Protein AF-A0A812ES52-F1 (afdb_monomer_lite)

Foldseek 3Di:
DPPDDPQDDDQKRAWDFPLVLLVVLLVVLQVVLCVVQVAWAAEAEDEPRPDTGIDRCPVVSVVSNVVSNVQRVLQCLQPVVCRVDTHYWYWYWDDDPPDIDTDTDHPSVDDDPVCVVVVPPPPDDPPPVRCPVPVCPDDVVVVVPPPDPDDDDDDDDD

Structure (mmCIF, N/CA/C/O backbone):
data_AF-A0A812ES52-F1
#
_entry.id   AF-A0A812ES52-F1
#
loop_
_atom_site.group_PDB
_atom_site.id
_atom_site.type_symbol
_atom_site.label_atom_id
_atom_site.label_alt_id
_atom_site.label_comp_id
_atom_site.label_asym_id
_atom_site.label_entity_id
_atom_site.label_seq_id
_atom_site.pdbx_PDB_ins_code
_atom_site.Cartn_x
_atom_site.Cartn_y
_atom_site.Cartn_z
_atom_site.occupancy
_atom_site.B_iso_or_equiv
_atom_site.auth_seq_id
_atom_site.auth_comp_id
_atom_site.auth_asym_id
_atom_site.auth_atom_id
_atom_site.pdbx_PDB_model_num
ATOM 1 N N . MET A 1 1 ? 0.861 19.597 27.226 1.00 39.62 1 MET A N 1
ATOM 2 C CA . MET A 1 1 ? -0.603 19.716 27.062 1.00 39.62 1 MET A CA 1
ATOM 3 C C . MET A 1 1 ? -1.073 18.486 26.309 1.00 39.62 1 MET A C 1
ATOM 5 O O . MET A 1 1 ? -0.507 18.210 25.260 1.00 39.62 1 MET A O 1
ATOM 9 N N . HIS A 1 2 ? -2.006 17.710 26.865 1.00 56.03 2 HIS A N 1
ATOM 10 C CA . HIS A 1 2 ? -2.671 16.646 26.110 1.00 56.03 2 HIS A CA 1
ATOM 11 C C . HIS A 1 2 ? -3.552 17.329 25.064 1.00 56.03 2 HIS A C 1
ATOM 13 O O . HIS A 1 2 ? -4.454 18.082 25.415 1.00 56.03 2 HIS A O 1
ATOM 19 N N . GLU A 1 3 ? -3.237 17.136 23.791 1.00 65.75 3 GLU A N 1
ATOM 20 C CA . GLU A 1 3 ? -4.095 17.584 22.702 1.00 65.75 3 GLU A CA 1
ATOM 21 C C . GLU A 1 3 ? -5.238 16.565 22.603 1.00 65.75 3 GLU A C 1
ATOM 23 O O . GLU A 1 3 ? -5.025 15.433 22.161 1.00 65.75 3 GLU A O 1
ATOM 28 N N . GLU A 1 4 ? -6.424 16.913 23.111 1.00 72.56 4 GLU A N 1
ATOM 29 C CA . GLU A 1 4 ? -7.589 16.032 23.016 1.00 72.56 4 GLU A CA 1
ATOM 30 C C . GLU A 1 4 ? -8.017 15.916 21.555 1.00 72.56 4 GLU A C 1
ATOM 32 O O . GLU A 1 4 ? -8.616 16.819 20.969 1.00 72.56 4 GLU A O 1
ATOM 37 N N . LYS A 1 5 ? -7.672 14.782 20.943 1.00 82.31 5 LYS A N 1
ATOM 38 C CA . LYS A 1 5 ? -8.106 14.457 19.590 1.00 82.31 5 LYS A CA 1
ATOM 39 C C . LYS A 1 5 ? -9.487 13.810 19.664 1.00 82.31 5 LYS A C 1
ATOM 41 O O . LYS A 1 5 ? -9.637 12.794 20.347 1.00 82.31 5 LYS A O 1
ATOM 46 N N . PRO A 1 6 ? -10.491 14.326 18.935 1.00 86.81 6 PRO A N 1
ATOM 47 C CA . PRO A 1 6 ? -11.793 13.679 18.878 1.00 86.81 6 PRO A CA 1
ATOM 48 C C . PRO A 1 6 ? -11.642 12.231 18.386 1.00 86.81 6 PRO A C 1
ATOM 50 O O . PRO A 1 6 ? -10.816 11.931 17.516 1.00 86.81 6 PRO A O 1
ATOM 53 N N . ASN A 1 7 ? -12.443 11.327 18.953 1.00 89.12 7 ASN A N 1
ATOM 54 C CA . ASN A 1 7 ? -12.410 9.881 18.693 1.00 89.12 7 ASN A CA 1
ATOM 55 C C . ASN A 1 7 ? -11.104 9.168 19.096 1.00 89.12 7 ASN A C 1
ATOM 57 O O . ASN A 1 7 ? -10.813 8.101 18.554 1.00 89.12 7 ASN A O 1
ATOM 61 N N . HIS A 1 8 ? -10.318 9.726 20.021 1.00 93.31 8 HIS A N 1
ATOM 62 C CA . HIS A 1 8 ? -9.126 9.059 20.546 1.00 93.31 8 HIS A CA 1
ATOM 63 C C . HIS A 1 8 ? -9.193 8.845 22.059 1.00 93.31 8 HIS A C 1
ATOM 65 O O . HIS A 1 8 ? -9.600 9.727 22.808 1.00 93.31 8 HIS A O 1
ATOM 71 N N . VAL A 1 9 ? -8.735 7.673 22.497 1.00 92.94 9 VAL A N 1
ATOM 72 C CA . VAL A 1 9 ? -8.419 7.353 23.893 1.00 92.94 9 VAL A CA 1
ATOM 73 C C . VAL A 1 9 ? -6.926 7.040 23.943 1.00 92.94 9 VAL A C 1
ATOM 75 O O . VAL A 1 9 ? -6.484 5.961 23.542 1.00 92.94 9 VAL A O 1
ATOM 78 N N . GLY A 1 10 ? -6.118 8.022 24.350 1.00 91.06 10 GLY A N 1
ATOM 79 C CA . GLY A 1 10 ? -4.662 7.947 24.207 1.00 91.06 10 GLY A CA 1
ATOM 80 C C . GLY A 1 1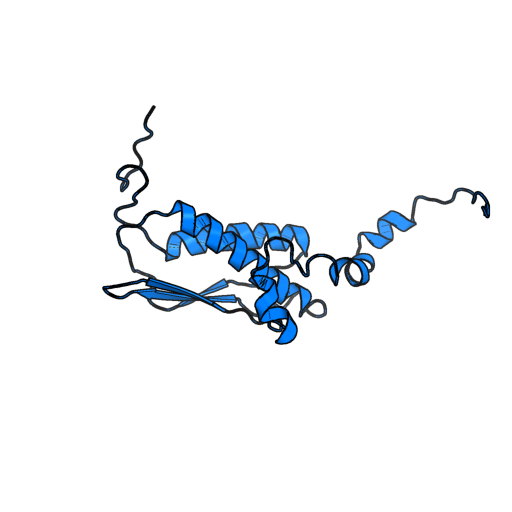0 ? -4.255 7.787 22.735 1.00 91.06 10 GLY A C 1
ATOM 81 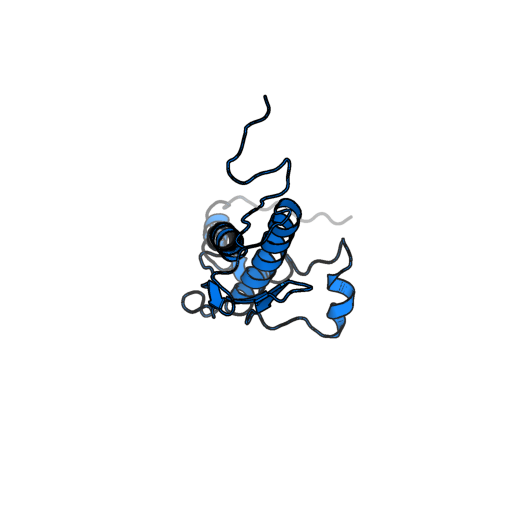O O . GLY A 1 10 ? -4.595 8.622 21.899 1.00 91.06 10 GLY A O 1
ATOM 82 N N . ILE A 1 11 ? -3.542 6.704 22.408 1.00 91.12 11 ILE A N 1
ATOM 83 C CA . ILE A 1 11 ? -3.125 6.383 21.026 1.00 91.12 11 ILE A CA 1
ATOM 84 C C . ILE A 1 11 ? -4.160 5.560 20.240 1.00 91.12 11 ILE A C 1
ATOM 86 O O . ILE A 1 11 ? -3.945 5.274 19.060 1.00 91.12 11 ILE A O 1
ATOM 90 N N . ILE A 1 12 ? -5.254 5.148 20.886 1.00 95.06 12 ILE A N 1
ATOM 91 C CA . ILE A 1 12 ? -6.298 4.319 20.280 1.00 95.06 12 ILE A CA 1
ATOM 92 C C . ILE A 1 12 ? -7.310 5.236 19.603 1.00 95.06 12 ILE A C 1
ATOM 94 O O . ILE A 1 12 ? -7.911 6.081 20.261 1.00 95.06 12 ILE A O 1
ATOM 98 N N . ASN A 1 13 ? -7.535 5.044 18.307 1.00 95.06 13 ASN A N 1
ATOM 99 C CA . ASN A 1 13 ? -8.640 5.666 17.588 1.00 95.06 13 ASN A CA 1
ATOM 100 C C . ASN A 1 13 ? -9.851 4.732 17.655 1.00 95.06 13 ASN A C 1
ATOM 102 O O . ASN A 1 13 ? -9.783 3.622 17.136 1.00 95.06 13 ASN A O 1
ATOM 106 N N . VAL A 1 14 ? -10.949 5.166 18.278 1.00 96.38 14 VAL A N 1
ATOM 107 C CA . VAL A 1 14 ? -12.143 4.322 18.492 1.00 96.38 14 VAL A CA 1
ATOM 108 C C . VAL A 1 14 ? -13.001 4.147 17.235 1.00 96.38 14 VAL A C 1
ATOM 110 O O . VAL A 1 14 ? -13.857 3.270 17.194 1.00 96.38 14 VAL A O 1
ATOM 113 N N . ASN A 1 15 ? -12.774 4.965 16.207 1.00 96.12 15 ASN A N 1
ATOM 114 C CA . ASN A 1 15 ? -13.492 4.931 14.935 1.00 96.12 15 ASN A CA 1
ATOM 115 C C . ASN A 1 15 ? -12.492 4.994 13.767 1.00 96.12 15 ASN A C 1
ATOM 117 O O . ASN A 1 15 ? -12.577 5.853 12.880 1.00 96.12 15 ASN A O 1
ATOM 121 N N . PHE A 1 16 ? -11.478 4.126 13.810 1.00 96.75 16 PHE A N 1
ATOM 122 C CA . PHE A 1 16 ? -10.417 4.097 12.814 1.00 96.75 16 PHE A CA 1
ATOM 123 C C . PHE A 1 16 ? -10.960 3.616 11.470 1.00 96.75 16 PHE A C 1
ATOM 125 O O . PHE A 1 16 ? -11.619 2.587 11.393 1.00 96.75 16 PHE A O 1
ATOM 132 N N . SER A 1 17 ? -10.650 4.354 10.402 1.00 97.62 17 SER A N 1
ATOM 133 C CA . SER A 1 17 ? -10.967 3.972 9.027 1.00 97.62 17 SER A CA 1
ATOM 134 C C . SER A 1 17 ? -9.670 3.619 8.293 1.00 97.62 17 SER A C 1
ATOM 136 O O . SER A 1 17 ? -8.888 4.532 7.992 1.00 97.62 17 SER A O 1
ATOM 138 N N . PRO A 1 18 ? -9.442 2.334 7.951 1.00 97.75 18 PRO A N 1
ATOM 139 C CA . PRO A 1 18 ? -8.275 1.922 7.174 1.00 97.75 18 PRO A CA 1
ATOM 140 C C . PRO A 1 18 ? -8.209 2.652 5.835 1.00 97.75 18 PRO A C 1
ATOM 142 O O . PRO A 1 18 ? -7.139 3.090 5.420 1.00 97.75 18 PRO A O 1
ATOM 145 N N . ARG A 1 19 ? -9.371 2.864 5.201 1.00 98.12 19 ARG A N 1
ATOM 146 C CA . ARG A 1 19 ? -9.486 3.599 3.941 1.00 98.12 19 ARG A CA 1
ATOM 147 C C . ARG A 1 19 ? -8.850 4.985 4.025 1.00 98.12 19 ARG A C 1
ATOM 149 O O . ARG A 1 19 ? -7.983 5.292 3.217 1.00 98.12 19 ARG A O 1
ATOM 156 N N . LYS A 1 20 ? -9.244 5.791 5.018 1.00 98.06 20 LYS A N 1
ATOM 157 C CA . LYS A 1 20 ? -8.742 7.167 5.175 1.00 98.06 20 LYS A CA 1
ATOM 158 C C . LYS A 1 20 ? -7.231 7.206 5.394 1.00 98.06 20 LYS A C 1
ATOM 160 O O . LYS A 1 20 ? -6.556 8.088 4.868 1.00 98.06 20 LYS A O 1
ATOM 165 N N . LEU A 1 21 ? -6.696 6.262 6.175 1.00 97.88 21 LEU A N 1
ATOM 166 C CA . LEU A 1 21 ? -5.252 6.170 6.382 1.00 97.88 21 LEU A CA 1
ATOM 167 C C . LEU A 1 21 ? -4.537 5.812 5.074 1.00 97.88 21 LEU A C 1
ATOM 169 O O . LEU A 1 21 ? -3.577 6.485 4.708 1.00 97.88 21 LEU A O 1
ATOM 173 N N . ILE A 1 22 ? -5.023 4.794 4.360 1.00 98.50 22 ILE A N 1
ATOM 174 C CA . ILE A 1 22 ? -4.443 4.350 3.091 1.00 98.50 22 ILE A CA 1
ATOM 175 C C . ILE A 1 22 ? -4.486 5.466 2.046 1.00 98.50 22 ILE A C 1
ATOM 177 O O . ILE A 1 22 ? -3.464 5.707 1.421 1.00 98.50 22 ILE A O 1
ATOM 181 N N . GLU A 1 23 ? -5.605 6.178 1.882 1.00 98.50 23 GLU A N 1
ATOM 182 C CA . GLU A 1 23 ? -5.724 7.302 0.938 1.00 98.50 23 GLU A CA 1
ATOM 183 C C . GLU A 1 23 ? -4.661 8.374 1.225 1.00 98.50 23 GLU A C 1
ATOM 185 O O . GLU A 1 23 ? -3.878 8.728 0.341 1.00 98.50 23 GLU A O 1
ATOM 190 N N . LYS A 1 24 ? -4.548 8.802 2.491 1.00 98.44 24 LYS A N 1
ATOM 191 C CA . LYS A 1 24 ? -3.548 9.790 2.922 1.00 98.44 24 LYS A CA 1
ATOM 192 C C . LYS A 1 24 ? -2.113 9.322 2.659 1.00 98.44 24 LYS A C 1
ATOM 194 O O . LYS A 1 24 ? -1.264 10.109 2.243 1.00 98.44 24 LYS A O 1
ATOM 199 N N . LYS A 1 25 ? -1.805 8.056 2.956 1.00 98.50 25 LYS A N 1
ATOM 200 C CA . LYS A 1 25 ? -0.450 7.505 2.797 1.00 98.50 25 LYS A CA 1
ATOM 201 C C . LYS A 1 25 ? -0.116 7.242 1.332 1.00 98.50 25 LYS A C 1
ATOM 203 O O . LYS A 1 25 ? 1.003 7.526 0.920 1.00 98.50 25 LYS A O 1
ATOM 208 N N . ALA A 1 26 ? -1.079 6.777 0.542 1.00 98.50 26 ALA A N 1
ATOM 209 C CA . ALA A 1 26 ? -0.946 6.617 -0.898 1.00 98.50 26 ALA A CA 1
ATOM 210 C C . ALA A 1 26 ? -0.611 7.951 -1.563 1.00 98.50 26 ALA A C 1
ATOM 212 O O . ALA A 1 26 ? 0.376 8.016 -2.283 1.00 98.50 26 ALA A O 1
ATOM 213 N N . GLU A 1 27 ? -1.351 9.021 -1.274 1.00 98.56 27 GLU A N 1
ATOM 214 C CA . GLU A 1 27 ? -1.059 10.355 -1.812 1.00 98.56 27 GLU A CA 1
ATOM 215 C C . GLU A 1 27 ? 0.342 10.847 -1.419 1.00 98.56 27 GLU A C 1
ATOM 217 O O . GLU A 1 27 ? 1.121 11.263 -2.278 1.00 98.56 27 GLU A O 1
ATOM 222 N N . PHE A 1 28 ? 0.706 10.719 -0.140 1.00 98.44 28 PHE A N 1
ATOM 223 C CA . PHE A 1 28 ? 2.044 11.071 0.336 1.00 98.44 28 PHE A CA 1
ATOM 224 C C . PHE A 1 28 ? 3.149 10.327 -0.432 1.00 98.44 28 PHE A C 1
ATOM 226 O O . PHE A 1 28 ? 4.078 10.953 -0.942 1.00 98.44 28 PHE A O 1
ATOM 233 N N . VAL A 1 29 ? 3.043 9.001 -0.560 1.00 98.56 29 VAL A N 1
ATOM 234 C CA . VAL A 1 29 ? 4.059 8.194 -1.250 1.00 98.56 29 VAL A CA 1
ATOM 235 C C . VAL A 1 29 ? 4.059 8.455 -2.757 1.00 98.56 29 VAL A C 1
ATOM 237 O O . VAL A 1 29 ? 5.130 8.482 -3.362 1.00 98.56 29 VAL A O 1
ATOM 240 N N . ARG A 1 30 ? 2.899 8.732 -3.366 1.00 98.44 30 ARG A N 1
ATOM 241 C CA . ARG A 1 30 ? 2.826 9.154 -4.771 1.00 98.44 30 ARG A CA 1
ATOM 242 C C . ARG A 1 30 ? 3.605 10.437 -5.012 1.00 98.44 30 ARG A C 1
ATOM 244 O O . ARG A 1 30 ? 4.343 10.492 -5.986 1.00 98.44 30 ARG A O 1
ATOM 251 N N . ASN A 1 31 ? 3.504 11.425 -4.125 1.00 98.44 31 ASN A N 1
ATOM 252 C CA . ASN A 1 31 ? 4.267 12.670 -4.248 1.00 98.44 31 ASN A CA 1
ATOM 253 C C . ASN A 1 31 ? 5.780 12.424 -4.153 1.00 98.44 31 ASN A C 1
ATOM 255 O O . ASN A 1 31 ? 6.543 12.973 -4.945 1.00 98.44 31 ASN A O 1
ATOM 259 N N . VAL A 1 32 ? 6.216 11.544 -3.245 1.00 97.75 32 VAL A N 1
ATOM 260 C CA . VAL A 1 32 ? 7.626 11.121 -3.151 1.00 97.75 32 VAL A CA 1
ATOM 261 C C . VAL A 1 32 ? 8.078 10.405 -4.431 1.00 97.75 32 VAL A C 1
ATOM 263 O O . VAL A 1 32 ? 9.172 10.654 -4.932 1.00 97.75 32 VAL A O 1
ATOM 266 N N . CYS A 1 33 ? 7.235 9.532 -4.984 1.00 97.25 33 CYS A N 1
ATOM 267 C CA . CYS A 1 33 ? 7.508 8.802 -6.219 1.00 97.25 33 CYS A CA 1
ATOM 268 C C . CYS A 1 33 ? 7.595 9.745 -7.433 1.00 97.25 33 CYS A C 1
ATOM 270 O O . CYS A 1 33 ? 8.571 9.675 -8.176 1.00 97.25 33 CYS A O 1
ATOM 272 N N . LEU A 1 34 ? 6.654 10.687 -7.570 1.00 97.19 34 LEU A N 1
ATOM 273 C CA . LEU A 1 34 ? 6.662 11.730 -8.602 1.00 97.19 34 LEU A CA 1
ATOM 274 C C . LEU A 1 34 ? 7.924 12.591 -8.526 1.00 97.19 34 LEU A C 1
ATOM 276 O O . LEU A 1 34 ? 8.567 12.810 -9.546 1.00 97.19 34 LEU A O 1
ATOM 280 N N . ALA A 1 35 ? 8.309 13.034 -7.327 1.00 96.69 35 ALA A N 1
ATOM 281 C CA . ALA A 1 35 ? 9.518 13.831 -7.137 1.00 96.69 35 ALA A CA 1
ATOM 282 C C . ALA A 1 35 ? 10.795 13.072 -7.539 1.00 96.69 35 ALA A C 1
ATOM 284 O O . ALA A 1 35 ? 11.748 13.689 -8.004 1.00 96.69 35 ALA A O 1
ATOM 285 N N . LYS A 1 36 ? 10.819 11.742 -7.372 1.00 94.50 36 LYS A N 1
ATOM 286 C CA . LYS A 1 36 ? 11.986 10.907 -7.682 1.00 94.50 36 LYS A CA 1
ATOM 287 C C . LYS A 1 36 ? 12.057 10.465 -9.147 1.00 94.50 36 LYS A C 1
ATOM 289 O O . LYS A 1 36 ? 13.143 10.460 -9.713 1.00 94.50 36 LYS A O 1
ATOM 294 N N . TYR A 1 37 ? 10.938 10.045 -9.736 1.00 94.06 37 TYR A N 1
ATOM 295 C CA . TYR A 1 37 ? 10.915 9.398 -11.056 1.00 94.06 37 TYR A CA 1
ATOM 296 C C . TYR A 1 37 ? 10.171 10.198 -12.135 1.00 94.06 37 TYR A C 1
ATOM 298 O O . TYR A 1 37 ? 10.098 9.755 -13.276 1.00 94.06 37 TYR A O 1
ATOM 306 N N . GLY A 1 38 ? 9.549 11.330 -11.791 1.00 95.88 38 GLY A N 1
ATOM 307 C CA . GLY A 1 38 ? 8.697 12.105 -12.703 1.00 95.88 38 GLY A CA 1
ATOM 308 C C . GLY A 1 38 ? 7.334 11.466 -13.005 1.00 95.88 38 GLY A C 1
ATOM 309 O O . GLY A 1 38 ? 6.494 12.091 -13.647 1.00 95.88 38 GLY A O 1
ATOM 310 N N . ALA A 1 39 ? 7.082 10.248 -12.520 1.00 96.56 39 ALA A N 1
ATOM 311 C CA . ALA A 1 39 ? 5.838 9.507 -12.695 1.00 96.56 39 ALA A CA 1
ATOM 312 C C . ALA A 1 39 ? 5.517 8.683 -11.438 1.00 96.56 39 ALA A C 1
ATOM 314 O O . ALA A 1 39 ? 6.414 8.307 -10.686 1.00 96.56 39 ALA A O 1
ATOM 315 N N . ALA A 1 40 ? 4.233 8.395 -11.211 1.00 98.00 40 ALA A N 1
ATOM 316 C CA . ALA A 1 40 ? 3.783 7.507 -10.139 1.00 98.00 40 ALA A CA 1
ATOM 317 C C . ALA A 1 40 ? 2.488 6.781 -10.534 1.00 98.00 40 ALA A C 1
ATOM 319 O O . ALA A 1 40 ? 1.567 7.433 -11.045 1.00 98.00 40 ALA A O 1
ATOM 320 N N . PRO A 1 41 ? 2.368 5.470 -10.254 1.00 98.25 41 PRO A N 1
ATOM 321 C CA . PRO A 1 41 ? 1.174 4.706 -10.596 1.00 98.25 41 PRO A CA 1
ATOM 322 C C . PRO A 1 41 ? -0.046 5.209 -9.820 1.00 98.25 41 PRO A C 1
ATOM 324 O O . PRO A 1 41 ? 0.073 5.735 -8.706 1.00 98.25 41 PRO A O 1
ATOM 327 N N . ASN A 1 42 ? -1.238 5.033 -10.397 1.00 98.06 42 ASN A N 1
ATOM 328 C CA . ASN A 1 42 ? -2.466 5.269 -9.649 1.00 98.06 42 ASN A CA 1
ATOM 329 C C . ASN A 1 42 ? -2.689 4.192 -8.589 1.00 98.06 42 ASN A C 1
ATOM 331 O O . ASN A 1 42 ? -2.185 3.076 -8.691 1.00 98.06 42 ASN A O 1
ATOM 335 N N . VAL A 1 43 ? -3.463 4.541 -7.563 1.00 98.38 43 VAL A N 1
ATOM 336 C CA . VAL A 1 43 ? -3.864 3.610 -6.509 1.00 98.38 43 VAL A CA 1
ATOM 337 C C . VAL A 1 43 ? -5.371 3.429 -6.580 1.00 98.38 43 VAL A C 1
ATOM 339 O O . VAL A 1 43 ? -6.121 4.398 -6.473 1.00 98.38 43 VAL A O 1
ATOM 342 N N . ARG A 1 44 ? -5.818 2.184 -6.751 1.00 98.44 44 ARG A N 1
ATOM 343 C CA . ARG A 1 44 ? -7.233 1.802 -6.695 1.00 98.44 44 ARG A CA 1
ATOM 344 C C . ARG A 1 44 ? -7.500 0.980 -5.450 1.00 98.44 44 ARG A C 1
ATOM 346 O O . ARG A 1 44 ? -6.703 0.120 -5.090 1.00 98.44 44 ARG A O 1
ATOM 353 N N . MET A 1 45 ? -8.648 1.208 -4.824 1.00 98.38 45 MET A N 1
ATOM 354 C CA . MET A 1 45 ? -9.034 0.519 -3.596 1.00 98.38 45 MET A CA 1
ATOM 355 C C . MET A 1 45 ? -10.322 -0.273 -3.797 1.00 98.38 45 MET A C 1
ATOM 357 O O . MET A 1 45 ? -11.248 0.203 -4.451 1.00 98.38 45 MET A O 1
ATOM 361 N N . ASN A 1 46 ? -10.392 -1.478 -3.233 1.00 98.44 46 ASN A N 1
ATOM 362 C CA . ASN A 1 46 ? -11.592 -2.316 -3.241 1.00 98.44 46 ASN A CA 1
ATOM 363 C C . ASN A 1 46 ? -11.755 -3.115 -1.932 1.00 98.44 46 ASN A C 1
ATOM 365 O O . ASN A 1 46 ? -10.923 -3.033 -1.026 1.00 98.44 46 ASN A O 1
ATOM 369 N N . GLY A 1 47 ? -12.855 -3.866 -1.826 1.00 98.31 47 GLY A N 1
ATOM 370 C CA . GLY A 1 47 ? -13.221 -4.620 -0.625 1.00 98.31 47 GLY A CA 1
ATOM 371 C C . GLY A 1 47 ? -14.068 -3.796 0.348 1.00 98.31 47 GLY A C 1
ATOM 372 O O . GLY A 1 47 ? -14.926 -3.017 -0.069 1.00 98.31 47 GLY A O 1
ATOM 373 N N . HIS A 1 48 ? -13.845 -3.962 1.648 1.00 98.31 48 HIS A N 1
ATOM 374 C CA . HIS A 1 48 ? -14.643 -3.332 2.697 1.00 98.31 48 HIS A CA 1
ATOM 375 C C . HIS A 1 48 ? -14.222 -1.872 2.955 1.00 98.31 48 HIS A C 1
ATOM 377 O O . HIS A 1 48 ? -13.649 -1.533 3.984 1.00 98.31 48 HIS A O 1
ATOM 383 N N . LEU A 1 49 ? -14.504 -0.975 2.009 1.00 97.88 49 LEU A N 1
ATOM 384 C CA . LEU A 1 49 ? -14.021 0.415 2.034 1.00 97.88 49 LEU A CA 1
ATOM 385 C C . LEU A 1 49 ? -14.654 1.313 3.111 1.00 97.88 49 LEU A C 1
ATOM 387 O O . LEU A 1 49 ? -14.099 2.364 3.427 1.00 97.88 49 LEU A O 1
ATOM 391 N N . ASN A 1 50 ? -15.799 0.912 3.662 1.00 98.00 50 ASN A N 1
ATOM 392 C CA . ASN A 1 50 ? -16.564 1.706 4.629 1.00 98.00 50 ASN A CA 1
ATOM 393 C C . ASN A 1 50 ? -16.412 1.201 6.071 1.00 98.00 50 ASN A C 1
ATOM 395 O O . ASN A 1 50 ? -17.134 1.662 6.950 1.00 98.00 50 ASN A O 1
ATOM 399 N N . VAL A 1 51 ? -15.509 0.247 6.318 1.00 97.19 51 VAL A N 1
ATOM 400 C CA . VAL A 1 51 ? -15.326 -0.313 7.663 1.00 97.19 51 VAL A CA 1
ATOM 401 C C . VAL A 1 51 ? -14.666 0.688 8.584 1.00 97.19 51 VAL A C 1
ATOM 403 O O . VAL A 1 51 ? -13.744 1.419 8.195 1.00 97.19 51 VAL A O 1
ATOM 406 N N . THR A 1 52 ? -15.125 0.662 9.827 1.00 97.44 52 THR A N 1
ATOM 407 C CA . THR A 1 52 ? -14.446 1.297 10.937 1.00 97.44 52 THR A CA 1
ATOM 408 C C . THR A 1 52 ? -14.413 0.365 12.135 1.00 97.44 52 THR A C 1
ATOM 410 O O . THR A 1 52 ? -15.300 -0.465 12.319 1.00 97.44 52 THR A O 1
ATOM 413 N N . PHE A 1 53 ? -13.353 0.477 12.925 1.00 96.62 53 PHE A N 1
ATOM 414 C CA . PHE A 1 53 ? -13.156 -0.304 14.142 1.00 96.62 53 PHE A CA 1
ATOM 415 C C . PHE A 1 53 ? -12.155 0.412 15.059 1.00 96.62 53 PHE A C 1
ATOM 417 O O . PHE A 1 53 ? -11.430 1.289 14.590 1.00 96.62 53 PHE A O 1
ATOM 424 N N . PRO A 1 54 ? -12.087 0.095 16.360 1.00 96.81 54 PRO A N 1
ATOM 425 C CA . PRO A 1 54 ? -11.041 0.621 17.231 1.00 96.81 54 PRO A CA 1
ATOM 426 C C . PRO A 1 54 ? -9.651 0.107 16.823 1.00 96.81 54 PRO A C 1
ATOM 428 O O . PRO A 1 54 ? -9.466 -1.096 16.659 1.00 96.81 54 PRO A O 1
ATOM 431 N N . TYR A 1 55 ? -8.659 0.990 16.666 1.00 97.12 55 TYR A N 1
ATOM 432 C CA . TYR A 1 55 ? -7.305 0.583 16.265 1.00 97.12 55 TYR A CA 1
ATOM 433 C C . TYR A 1 55 ? -6.205 1.572 16.683 1.00 97.12 55 TYR A C 1
ATOM 435 O O . TYR A 1 55 ? -6.448 2.768 16.866 1.00 97.12 55 TYR A O 1
ATOM 443 N N . ILE A 1 56 ? -4.966 1.078 16.782 1.00 95.81 56 ILE A N 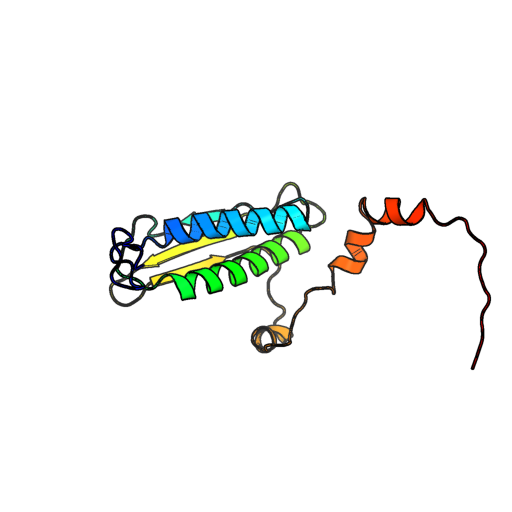1
ATOM 444 C CA . ILE A 1 56 ? -3.754 1.876 17.022 1.00 95.81 56 ILE A CA 1
ATOM 445 C C . ILE A 1 56 ? -3.093 2.172 15.669 1.00 95.81 56 ILE A C 1
ATOM 447 O O . ILE A 1 56 ? -2.408 1.332 15.096 1.00 95.81 56 ILE A O 1
ATOM 451 N N . ALA A 1 57 ? -3.299 3.378 15.140 1.00 93.19 57 ALA A N 1
ATOM 452 C CA . ALA A 1 57 ? -2.857 3.749 13.792 1.00 93.19 57 ALA A CA 1
ATOM 453 C C . ALA A 1 57 ? -1.326 3.853 13.562 1.00 93.19 57 ALA A C 1
ATOM 455 O O . ALA A 1 57 ? -0.897 3.500 12.462 1.00 93.19 57 ALA A O 1
ATOM 456 N N . PRO A 1 58 ? -0.483 4.318 14.515 1.00 94.06 58 PRO A N 1
ATOM 457 C CA . PRO A 1 58 ? 0.927 4.617 14.230 1.00 94.06 58 PRO A CA 1
ATOM 458 C C . PRO A 1 58 ? 1.769 3.478 13.621 1.00 94.06 58 PRO A C 1
ATOM 460 O O . PRO A 1 58 ? 2.500 3.752 12.672 1.00 94.06 58 PRO A O 1
ATOM 463 N N . PRO A 1 59 ? 1.670 2.208 14.064 1.00 95.06 59 PRO A N 1
ATOM 464 C CA . PRO A 1 59 ? 2.412 1.114 13.430 1.00 95.06 59 PRO A CA 1
ATOM 465 C C . PRO A 1 59 ? 2.003 0.896 11.969 1.00 95.06 59 PRO A C 1
ATOM 467 O O . PRO A 1 59 ? 2.848 0.691 11.100 1.00 95.06 59 PRO A O 1
ATOM 470 N N . LEU A 1 60 ? 0.701 0.983 11.684 1.00 96.50 60 LEU A N 1
ATOM 471 C CA . LEU A 1 60 ? 0.174 0.800 10.335 1.00 96.50 60 LEU A CA 1
ATOM 472 C C . LEU A 1 60 ? 0.575 1.952 9.404 1.00 96.50 60 LEU A C 1
ATOM 474 O O . LEU A 1 60 ? 0.812 1.719 8.224 1.00 96.50 60 LEU A O 1
ATOM 478 N N . ASP A 1 61 ? 0.696 3.173 9.930 1.00 95.75 61 ASP A N 1
ATOM 479 C CA . ASP A 1 61 ? 1.202 4.336 9.194 1.00 95.75 61 ASP A CA 1
ATOM 480 C C . ASP A 1 61 ? 2.586 4.064 8.586 1.00 95.75 61 ASP A C 1
ATOM 482 O O . ASP A 1 61 ? 2.779 4.244 7.383 1.00 95.75 61 ASP A O 1
ATOM 486 N N . TYR A 1 62 ? 3.510 3.554 9.408 1.00 96.75 62 TYR A N 1
ATOM 487 C CA . TYR A 1 62 ? 4.869 3.214 8.992 1.00 96.75 62 TYR A CA 1
ATOM 488 C C . TYR A 1 62 ? 4.883 2.070 7.971 1.00 96.75 62 TYR A C 1
ATOM 490 O O . TYR A 1 62 ? 5.452 2.210 6.889 1.00 96.75 62 TYR A O 1
ATOM 498 N N . ILE A 1 63 ? 4.190 0.966 8.274 1.00 98.25 63 ILE A N 1
ATOM 499 C CA . ILE A 1 63 ? 4.128 -0.212 7.394 1.00 98.25 63 ILE A CA 1
ATOM 500 C C . ILE A 1 63 ? 3.569 0.161 6.015 1.00 98.25 63 ILE A C 1
ATOM 502 O O . ILE A 1 63 ? 4.131 -0.234 4.994 1.00 98.25 63 ILE A O 1
ATOM 506 N N . LEU A 1 64 ? 2.490 0.951 5.964 1.00 98.25 64 LEU A N 1
ATOM 507 C CA . LEU A 1 64 ? 1.883 1.369 4.700 1.00 98.25 64 LEU A CA 1
ATOM 508 C C . LEU A 1 64 ? 2.852 2.183 3.846 1.00 98.25 64 LEU A C 1
ATOM 510 O O . LEU A 1 64 ? 2.927 1.952 2.642 1.00 98.25 64 LEU A O 1
ATOM 514 N N . VAL A 1 65 ? 3.601 3.115 4.441 1.00 98.25 65 VAL A N 1
ATOM 515 C CA . VAL A 1 65 ? 4.570 3.930 3.696 1.00 98.25 65 VAL A CA 1
ATOM 516 C C . VAL A 1 65 ? 5.661 3.058 3.080 1.00 98.25 65 VAL A C 1
ATOM 518 O O . VAL A 1 65 ? 5.964 3.219 1.898 1.00 98.25 65 VAL A O 1
ATOM 521 N N . GLU A 1 66 ? 6.227 2.119 3.837 1.00 97.94 66 GLU A N 1
ATOM 522 C CA . GLU A 1 66 ? 7.296 1.247 3.339 1.00 97.94 66 GLU A CA 1
ATOM 523 C C . GLU A 1 66 ? 6.816 0.324 2.211 1.00 97.94 66 GLU A C 1
ATOM 525 O O . GLU A 1 66 ? 7.437 0.271 1.146 1.00 97.94 66 GLU A O 1
ATOM 530 N N . ILE A 1 67 ? 5.664 -0.332 2.388 1.00 98.38 67 ILE A N 1
ATOM 531 C CA . ILE A 1 67 ? 5.095 -1.211 1.358 1.00 98.38 67 ILE A CA 1
ATOM 532 C C . ILE A 1 67 ? 4.742 -0.420 0.093 1.00 98.38 67 ILE A C 1
ATOM 534 O O . ILE A 1 67 ? 5.090 -0.836 -1.011 1.00 98.38 67 ILE A O 1
ATOM 538 N N . LEU A 1 68 ? 4.109 0.750 0.229 1.00 98.69 68 LEU A N 1
ATOM 539 C CA . LEU A 1 68 ? 3.731 1.571 -0.923 1.00 98.69 68 LEU A CA 1
ATOM 540 C C . LEU A 1 68 ? 4.947 2.112 -1.677 1.00 98.69 68 LEU A C 1
ATOM 542 O O . LEU A 1 68 ? 4.925 2.123 -2.908 1.00 98.69 68 LEU A O 1
ATOM 546 N N . LYS A 1 69 ? 6.017 2.528 -0.981 1.00 98.06 69 LYS A N 1
ATOM 547 C CA . LYS A 1 69 ? 7.262 2.965 -1.637 1.00 98.06 69 LYS A CA 1
ATOM 548 C C . LYS A 1 69 ? 7.842 1.840 -2.486 1.00 98.06 69 LYS A C 1
ATOM 550 O O . LYS A 1 69 ? 8.218 2.088 -3.631 1.00 98.06 69 LYS A O 1
ATOM 555 N N . ASN A 1 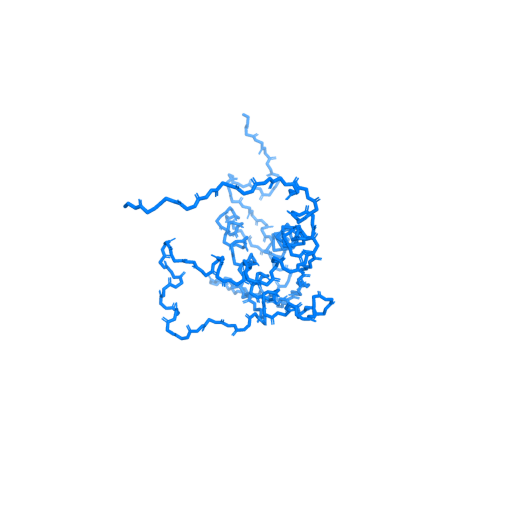70 ? 7.876 0.621 -1.947 1.00 97.75 70 ASN A N 1
ATOM 556 C CA . ASN A 1 70 ? 8.392 -0.550 -2.650 1.00 97.75 70 ASN A CA 1
ATOM 557 C C . ASN A 1 70 ? 7.541 -0.888 -3.879 1.00 97.75 70 ASN A C 1
ATOM 559 O O . ASN A 1 70 ? 8.086 -1.008 -4.975 1.00 97.75 70 ASN A O 1
ATOM 563 N N . SER A 1 71 ? 6.216 -0.946 -3.732 1.00 98.44 71 SER A N 1
ATOM 564 C CA . SER A 1 71 ? 5.301 -1.224 -4.846 1.00 98.44 71 SER A CA 1
ATOM 565 C C . SER A 1 71 ? 5.358 -0.158 -5.946 1.00 98.44 71 SER A C 1
ATOM 567 O O . SER A 1 71 ? 5.389 -0.496 -7.132 1.00 98.44 71 SER A O 1
ATOM 569 N N . MET A 1 72 ? 5.409 1.133 -5.592 1.00 98.38 72 MET A N 1
ATOM 570 C CA . MET A 1 72 ? 5.530 2.213 -6.581 1.00 98.38 72 MET A CA 1
ATOM 571 C C . MET A 1 72 ? 6.881 2.183 -7.288 1.00 98.38 72 MET A C 1
ATOM 573 O O . MET A 1 72 ? 6.922 2.268 -8.513 1.00 98.38 72 MET A O 1
ATOM 577 N N . ARG A 1 73 ? 7.972 2.001 -6.534 1.00 97.06 73 ARG A N 1
ATOM 578 C CA . ARG A 1 73 ? 9.319 1.850 -7.089 1.00 97.06 73 ARG A CA 1
ATOM 579 C C . ARG A 1 73 ? 9.378 0.701 -8.093 1.00 97.06 73 ARG A C 1
ATOM 581 O O . ARG A 1 73 ? 9.789 0.927 -9.224 1.00 97.06 73 ARG A O 1
ATOM 588 N N . ALA A 1 74 ? 8.942 -0.494 -7.699 1.00 97.44 74 ALA A N 1
ATOM 589 C CA . ALA A 1 74 ? 8.974 -1.672 -8.562 1.00 97.44 74 ALA A CA 1
ATOM 590 C C . ALA A 1 74 ? 8.133 -1.465 -9.830 1.00 97.44 74 ALA A C 1
ATOM 592 O O . ALA A 1 74 ? 8.563 -1.801 -10.932 1.00 97.44 74 ALA A O 1
ATOM 593 N N . THR A 1 75 ? 6.954 -0.848 -9.699 1.00 98.12 75 THR A N 1
ATOM 594 C CA . THR A 1 75 ? 6.086 -0.534 -10.845 1.00 98.12 75 THR A CA 1
ATOM 595 C C . THR A 1 75 ? 6.752 0.428 -11.824 1.00 98.12 75 THR A C 1
ATOM 597 O O . THR A 1 75 ? 6.724 0.184 -13.025 1.00 98.12 75 THR A O 1
ATOM 600 N N . VAL A 1 76 ? 7.385 1.494 -11.334 1.00 97.25 76 VAL A N 1
ATOM 601 C CA . VAL A 1 76 ? 8.053 2.477 -12.198 1.00 97.25 76 VAL A CA 1
ATOM 602 C C . VAL A 1 76 ? 9.308 1.893 -12.848 1.00 97.25 76 VAL A C 1
ATOM 604 O O . VAL A 1 76 ? 9.465 1.987 -14.062 1.00 97.25 76 VAL A O 1
ATOM 607 N N . GLU A 1 77 ? 10.178 1.242 -12.073 1.00 95.12 77 GLU A N 1
ATOM 608 C CA . GLU A 1 77 ? 11.443 0.682 -12.576 1.00 95.12 77 GLU A CA 1
ATOM 609 C C . GLU A 1 77 ? 11.228 -0.451 -13.598 1.00 95.12 77 GLU A C 1
ATOM 611 O O . GLU A 1 77 ? 12.070 -0.659 -14.469 1.00 95.12 77 GLU A O 1
ATOM 616 N N . SER A 1 78 ? 10.088 -1.148 -13.547 1.00 95.69 78 SER A N 1
ATOM 617 C CA . SER A 1 78 ? 9.711 -2.168 -14.539 1.00 95.69 78 SER A CA 1
ATOM 618 C C . SER A 1 78 ? 9.034 -1.612 -15.801 1.00 95.69 78 SER A C 1
ATOM 620 O O . SER A 1 78 ? 8.838 -2.363 -16.752 1.00 95.69 78 SER A O 1
ATOM 622 N N . HIS A 1 79 ? 8.698 -0.317 -15.837 1.00 96.44 79 HIS A N 1
ATOM 623 C CA . H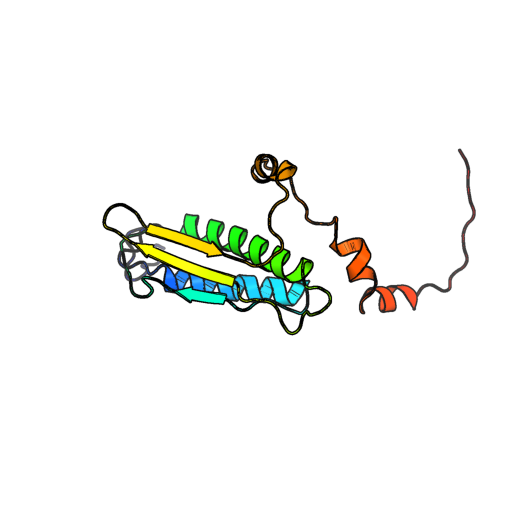IS A 1 79 ? 7.966 0.334 -16.934 1.00 96.44 79 HIS A CA 1
ATOM 624 C C . HIS A 1 79 ? 8.648 1.633 -17.408 1.00 96.44 79 HIS A C 1
ATOM 626 O O . HIS A 1 79 ? 7.972 2.560 -17.857 1.00 96.44 79 HIS A O 1
ATOM 632 N N . LEU A 1 80 ? 9.983 1.717 -17.326 1.00 93.44 80 LEU A N 1
ATOM 633 C CA . LEU A 1 80 ? 10.750 2.916 -17.710 1.00 93.44 80 LEU A CA 1
ATOM 634 C C . LEU A 1 80 ? 10.493 3.370 -19.158 1.00 93.44 80 LEU A C 1
ATOM 636 O O . LEU A 1 80 ? 10.519 4.565 -19.435 1.00 93.44 80 LEU A O 1
ATOM 640 N N . ASP A 1 81 ? 10.170 2.438 -20.056 1.00 92.94 81 ASP A N 1
ATOM 641 C CA . ASP A 1 81 ? 9.880 2.737 -21.464 1.00 92.94 81 ASP A CA 1
ATOM 642 C C . ASP A 1 81 ? 8.481 3.357 -21.676 1.00 92.94 81 ASP A C 1
ATOM 644 O O . ASP A 1 81 ? 8.170 3.837 -22.765 1.00 92.94 81 ASP A O 1
ATOM 648 N N . ASN A 1 82 ? 7.610 3.348 -20.657 1.00 92.88 82 ASN A N 1
ATOM 649 C CA . ASN A 1 82 ? 6.240 3.858 -20.743 1.00 92.88 82 ASN A CA 1
ATOM 650 C C . ASN A 1 82 ? 5.754 4.478 -19.419 1.00 92.88 82 ASN A C 1
ATOM 652 O O . ASN A 1 82 ? 4.722 4.098 -18.860 1.00 92.88 82 ASN A O 1
ATOM 656 N N . LEU A 1 83 ? 6.482 5.487 -18.934 1.00 92.56 83 LEU A N 1
ATOM 657 C CA . LEU A 1 83 ? 6.164 6.201 -17.688 1.00 92.56 83 LEU A CA 1
ATOM 658 C C . LEU A 1 83 ? 4.800 6.917 -17.697 1.00 92.56 83 LEU A C 1
ATOM 660 O O . LEU A 1 83 ? 4.261 7.227 -16.636 1.00 92.56 83 LEU A O 1
ATOM 664 N N . HIS A 1 84 ? 4.219 7.159 -18.875 1.00 90.38 84 HIS A N 1
ATOM 665 C CA . HIS A 1 84 ? 2.894 7.768 -19.011 1.00 90.38 84 HIS A CA 1
ATOM 666 C C . HIS A 1 84 ? 1.739 6.784 -18.759 1.00 90.38 84 HIS A C 1
ATOM 668 O O . HIS A 1 84 ? 0.631 7.224 -18.460 1.00 90.38 84 HIS A O 1
ATOM 674 N N . HIS A 1 85 ? 1.984 5.471 -18.839 1.00 94.19 85 HIS A N 1
ATOM 675 C CA . HIS A 1 85 ? 0.959 4.435 -18.670 1.00 94.19 85 HIS A CA 1
ATOM 676 C C . HIS A 1 85 ? 1.409 3.368 -17.670 1.00 94.19 85 HIS A C 1
ATOM 678 O O . HIS A 1 85 ? 1.583 2.195 -18.003 1.00 94.19 85 HIS A O 1
ATOM 684 N N . LEU A 1 86 ? 1.585 3.784 -16.418 1.00 97.94 86 LEU A N 1
ATOM 685 C CA . LEU A 1 86 ? 1.904 2.867 -15.330 1.00 97.94 86 LEU A CA 1
ATOM 686 C C . LEU A 1 86 ? 0.655 2.085 -14.891 1.00 97.94 86 LEU A C 1
ATOM 688 O O . LEU A 1 86 ? -0.409 2.689 -14.723 1.00 97.94 86 LEU A O 1
ATOM 692 N N . PRO A 1 87 ? 0.758 0.765 -14.658 1.00 98.19 87 PRO A N 1
ATOM 693 C CA . PRO A 1 87 ? -0.356 -0.015 -14.141 1.00 98.19 87 PRO A CA 1
ATOM 694 C C . PRO A 1 87 ? -0.693 0.387 -12.700 1.00 98.19 87 PRO A C 1
ATOM 696 O O . PRO A 1 87 ? 0.187 0.631 -11.875 1.00 98.19 87 PRO A O 1
ATOM 699 N N . ASP A 1 88 ? -1.987 0.416 -12.389 1.00 98.50 88 ASP A N 1
ATOM 700 C CA . ASP A 1 88 ? -2.462 0.794 -11.059 1.00 98.50 88 ASP A CA 1
ATOM 701 C C . ASP A 1 88 ? -2.042 -0.222 -9.990 1.00 98.50 88 ASP A C 1
ATOM 703 O O . ASP A 1 88 ? -2.192 -1.437 -10.160 1.00 98.50 88 ASP A O 1
ATOM 707 N N . ILE A 1 89 ? -1.628 0.293 -8.834 1.00 98.69 89 ILE A N 1
ATOM 708 C CA . ILE A 1 89 ? -1.507 -0.483 -7.602 1.00 98.69 89 ILE A CA 1
ATOM 709 C C . ILE A 1 89 ? -2.912 -0.682 -7.034 1.00 98.69 89 ILE A C 1
ATOM 711 O O . ILE A 1 89 ? -3.677 0.270 -6.864 1.00 98.69 89 ILE A O 1
ATOM 715 N N . VAL A 1 90 ? -3.262 -1.926 -6.720 1.00 98.81 90 VAL A N 1
ATOM 716 C CA . VAL A 1 90 ? -4.568 -2.287 -6.165 1.00 98.81 90 VAL A CA 1
ATOM 717 C C . VAL A 1 90 ? -4.421 -2.609 -4.686 1.00 98.81 90 VAL A C 1
ATOM 719 O O . VAL A 1 90 ? -3.655 -3.495 -4.313 1.00 98.81 90 VAL A O 1
ATOM 722 N N . ILE A 1 91 ? -5.185 -1.915 -3.845 1.00 98.75 91 ILE A N 1
ATOM 723 C CA . ILE A 1 91 ? -5.242 -2.159 -2.405 1.00 98.75 91 ILE A CA 1
ATOM 724 C C . ILE A 1 91 ? -6.607 -2.747 -2.050 1.00 98.75 91 ILE A C 1
ATOM 726 O O . ILE A 1 91 ? -7.643 -2.113 -2.250 1.00 98.75 91 ILE A O 1
ATOM 730 N N . THR A 1 92 ? -6.614 -3.961 -1.508 1.00 98.75 92 THR A N 1
ATOM 731 C CA . THR A 1 92 ? -7.830 -4.637 -1.043 1.00 98.75 92 THR A CA 1
ATOM 732 C C . THR A 1 92 ? -7.901 -4.581 0.474 1.00 98.75 92 THR A C 1
ATOM 734 O O . THR A 1 92 ? -6.971 -5.024 1.146 1.00 98.75 92 THR A O 1
ATOM 737 N N . ILE A 1 93 ? -9.014 -4.072 1.002 1.00 98.69 93 ILE A N 1
ATOM 738 C CA . ILE A 1 93 ? -9.322 -4.095 2.434 1.00 98.69 93 ILE A CA 1
ATOM 739 C C . ILE A 1 93 ? -10.304 -5.237 2.688 1.00 98.69 93 ILE A C 1
ATOM 741 O O . ILE A 1 93 ? -11.395 -5.255 2.119 1.00 98.69 93 ILE A O 1
ATOM 745 N N . ALA A 1 94 ? -9.938 -6.172 3.555 1.00 98.12 94 ALA A N 1
ATOM 746 C CA . ALA A 1 94 ? -10.834 -7.184 4.099 1.00 98.12 94 ALA A CA 1
ATOM 747 C C . ALA A 1 94 ? -10.892 -7.029 5.622 1.00 98.12 94 ALA A C 1
ATOM 749 O O . ALA A 1 94 ? -9.916 -6.635 6.249 1.00 98.12 94 ALA A O 1
ATOM 750 N N . ASN A 1 95 ? -12.050 -7.302 6.205 1.00 97.56 95 ASN A N 1
ATOM 751 C CA . ASN A 1 95 ? -12.323 -7.144 7.629 1.00 97.56 95 ASN A CA 1
ATOM 752 C C . ASN A 1 95 ? -13.309 -8.233 8.028 1.00 97.56 95 ASN A C 1
ATOM 754 O O . ASN A 1 95 ? -14.309 -8.411 7.329 1.00 97.56 95 ASN A O 1
ATOM 758 N N . ASN A 1 96 ? -13.026 -8.925 9.117 1.00 95.62 96 ASN A N 1
ATOM 759 C CA . ASN A 1 96 ? -13.918 -9.867 9.774 1.00 95.62 96 ASN A CA 1
ATOM 760 C C . ASN A 1 96 ? -13.866 -9.619 11.295 1.00 95.62 96 ASN A C 1
ATOM 762 O O . ASN A 1 96 ? -13.278 -8.636 11.744 1.00 95.62 96 ASN A O 1
ATOM 766 N N . ASP A 1 97 ? -14.506 -10.480 12.082 1.00 93.88 97 ASP A N 1
ATOM 767 C CA . ASP A 1 97 ? -14.621 -10.287 13.535 1.00 93.88 97 ASP A CA 1
ATOM 768 C C . ASP A 1 97 ? -13.325 -10.604 14.306 1.00 93.88 97 ASP A C 1
ATOM 770 O O . ASP A 1 97 ? -13.224 -10.307 15.494 1.00 93.88 97 ASP A O 1
ATOM 774 N N . THR A 1 98 ? -12.337 -11.223 13.653 1.00 95.00 98 THR A N 1
ATOM 775 C CA . THR A 1 98 ? -11.063 -11.648 14.259 1.00 95.00 98 THR A CA 1
ATOM 776 C C . THR A 1 98 ? -9.896 -10.772 13.814 1.00 95.00 98 THR A C 1
ATOM 778 O O . THR A 1 98 ? -9.062 -10.392 14.635 1.00 95.00 98 THR A O 1
ATOM 781 N N . ASP A 1 99 ? -9.822 -10.447 12.525 1.00 95.06 99 ASP A N 1
ATOM 782 C CA . ASP A 1 99 ? -8.750 -9.658 11.938 1.00 95.06 99 ASP A CA 1
ATOM 783 C C . ASP A 1 99 ? -9.218 -8.776 10.768 1.00 95.06 99 ASP A C 1
ATOM 785 O O . ASP A 1 99 ? -10.342 -8.852 10.255 1.00 95.06 99 ASP A O 1
ATOM 789 N N . PHE A 1 100 ? -8.313 -7.897 10.346 1.00 96.31 100 PHE A N 1
ATOM 790 C CA . PHE A 1 100 ? -8.429 -7.169 9.095 1.00 96.31 100 PHE A CA 1
ATOM 791 C C . PHE A 1 100 ? -7.150 -7.353 8.283 1.00 96.31 100 PHE A C 1
ATOM 793 O O . PHE A 1 100 ? -6.044 -7.437 8.817 1.00 96.31 100 PHE A O 1
ATOM 800 N N . VAL A 1 101 ? -7.308 -7.386 6.966 1.00 98.00 101 VAL A N 1
ATOM 801 C CA . VAL A 1 101 ? -6.226 -7.603 6.013 1.00 98.00 101 VAL A CA 1
ATOM 802 C C . VAL A 1 101 ? -6.192 -6.440 5.039 1.00 98.00 101 VAL A C 1
ATOM 804 O O . VAL A 1 101 ? -7.205 -6.071 4.442 1.00 98.00 101 VAL A O 1
ATOM 807 N N . ILE A 1 102 ? -4.999 -5.884 4.848 1.00 98.50 102 ILE A N 1
ATOM 808 C CA . ILE A 1 102 ? -4.709 -4.929 3.782 1.00 98.50 102 ILE A CA 1
ATOM 809 C C . ILE A 1 102 ? -3.755 -5.619 2.818 1.00 98.50 102 ILE A C 1
ATOM 811 O O . ILE A 1 102 ? -2.589 -5.844 3.132 1.00 98.50 102 ILE A O 1
ATOM 815 N N . ARG A 1 103 ? -4.255 -5.962 1.633 1.00 98.62 103 ARG A N 1
ATOM 816 C CA . ARG A 1 103 ? -3.437 -6.533 0.564 1.00 98.62 103 ARG A CA 1
ATOM 817 C C . ARG A 1 103 ? -3.056 -5.434 -0.415 1.00 98.62 103 ARG A C 1
ATOM 819 O O . ARG A 1 103 ? -3.944 -4.855 -1.033 1.00 98.62 103 ARG A O 1
ATOM 826 N N . VAL A 1 104 ? -1.760 -5.199 -0.592 1.00 98.69 104 VAL A N 1
ATOM 827 C CA . VAL A 1 104 ? -1.217 -4.331 -1.646 1.00 98.69 104 VAL A CA 1
ATOM 828 C C . VAL A 1 104 ? -0.764 -5.217 -2.804 1.00 98.69 104 VAL A C 1
ATOM 830 O O . VAL A 1 104 ? -0.057 -6.200 -2.598 1.00 98.69 104 VAL A O 1
ATOM 833 N N . SER A 1 105 ? -1.226 -4.924 -4.014 1.00 98.69 105 SER A N 1
ATOM 834 C CA . SER A 1 105 ? -0.889 -5.676 -5.222 1.00 98.69 105 SER A CA 1
ATOM 835 C C . SER A 1 105 ? -0.426 -4.721 -6.308 1.00 98.69 105 SER A C 1
ATOM 837 O O . SER A 1 105 ? -1.192 -3.872 -6.759 1.00 98.69 105 SER A O 1
ATOM 839 N N . ASP A 1 106 ? 0.816 -4.881 -6.739 1.00 98.56 106 ASP A N 1
ATOM 840 C CA . ASP A 1 106 ? 1.405 -4.128 -7.838 1.00 98.56 106 ASP A CA 1
ATOM 841 C C . ASP A 1 106 ? 1.674 -5.017 -9.060 1.00 98.56 106 ASP A C 1
ATOM 843 O O . ASP A 1 106 ? 1.407 -6.222 -9.067 1.00 98.56 106 ASP A O 1
ATOM 847 N N . ARG A 1 107 ? 2.148 -4.388 -10.137 1.00 98.00 107 ARG A N 1
ATOM 848 C CA . ARG A 1 107 ? 2.587 -5.055 -11.367 1.00 98.00 107 ARG A CA 1
ATOM 849 C C . ARG A 1 107 ? 4.063 -4.757 -11.634 1.00 98.00 107 ARG A C 1
ATOM 851 O O . ARG A 1 107 ? 4.452 -4.586 -12.778 1.00 98.00 107 ARG A O 1
ATOM 858 N N . GLY A 1 108 ? 4.882 -4.702 -10.585 1.00 96.44 108 GLY A N 1
ATOM 859 C CA . GLY A 1 108 ? 6.285 -4.289 -10.632 1.00 96.44 108 GLY A CA 1
ATOM 860 C C . GLY A 1 108 ? 7.300 -5.357 -11.048 1.00 96.44 108 GLY A C 1
ATOM 861 O O . GLY A 1 108 ? 8.471 -5.229 -10.715 1.00 96.44 108 GLY A O 1
ATOM 862 N N . GLY A 1 109 ? 6.874 -6.435 -11.714 1.00 93.69 109 GLY A N 1
ATOM 863 C CA . GLY A 1 109 ? 7.756 -7.530 -12.155 1.00 93.69 109 GLY A CA 1
ATOM 864 C C . GLY A 1 109 ? 8.001 -8.645 -11.126 1.00 93.69 109 GLY A C 1
ATOM 865 O O . GLY A 1 109 ? 8.455 -9.721 -11.503 1.00 93.69 109 GLY A O 1
ATOM 866 N N . GLY A 1 110 ? 7.617 -8.442 -9.862 1.00 94.00 110 GLY A N 1
ATOM 867 C CA . GLY A 1 110 ? 7.723 -9.450 -8.802 1.00 94.00 110 GLY A CA 1
ATOM 868 C C . GLY A 1 110 ? 9.127 -9.583 -8.202 1.00 94.00 110 GLY A C 1
ATOM 869 O O . GLY A 1 110 ? 10.060 -8.878 -8.579 1.00 94.00 110 GLY A O 1
ATOM 870 N N . ILE A 1 111 ? 9.265 -10.482 -7.225 1.00 94.38 111 ILE A N 1
ATOM 871 C CA . ILE A 1 111 ? 10.537 -10.752 -6.540 1.00 94.38 111 ILE A CA 1
ATOM 872 C C . ILE A 1 111 ? 11.130 -12.050 -7.110 1.00 94.38 111 ILE A C 1
ATOM 874 O O . ILE A 1 111 ? 10.447 -13.077 -7.067 1.00 94.38 111 ILE A O 1
ATOM 878 N N . PRO A 1 112 ? 12.378 -12.040 -7.620 1.00 93.44 112 PRO A N 1
ATOM 879 C CA . PRO A 1 112 ? 13.083 -13.258 -8.015 1.00 93.44 112 PRO A CA 1
ATOM 880 C C . PRO A 1 112 ? 13.118 -14.285 -6.878 1.00 93.44 112 PRO A C 1
ATOM 882 O O . PRO A 1 112 ? 13.361 -13.932 -5.724 1.00 93.44 112 PRO A O 1
ATOM 885 N N . VAL A 1 113 ? 12.857 -15.557 -7.194 1.00 93.75 113 VAL A N 1
ATOM 886 C CA . VAL A 1 113 ? 12.657 -16.629 -6.196 1.00 93.75 113 VAL A CA 1
ATOM 887 C C . VAL A 1 113 ? 13.855 -16.777 -5.250 1.00 93.75 113 VAL A C 1
ATOM 889 O O . VAL A 1 113 ? 13.680 -17.005 -4.055 1.00 93.75 113 VAL A O 1
ATOM 892 N N . ASP A 1 114 ? 15.066 -16.591 -5.764 1.00 93.44 114 ASP A N 1
ATOM 893 C CA . ASP A 1 114 ? 16.334 -16.630 -5.032 1.00 93.44 114 ASP A CA 1
ATOM 894 C C . ASP A 1 114 ? 16.525 -15.456 -4.055 1.00 93.44 114 ASP A C 1
ATOM 896 O O . ASP A 1 114 ? 17.305 -15.554 -3.104 1.00 93.44 114 ASP A O 1
ATOM 900 N N . LEU A 1 115 ? 15.791 -14.358 -4.248 1.00 90.75 115 LEU A N 1
ATOM 901 C CA . LEU A 1 115 ? 15.829 -13.176 -3.388 1.00 90.75 115 LEU A CA 1
ATOM 902 C C . LEU A 1 115 ? 14.709 -13.154 -2.341 1.00 90.75 115 LEU A C 1
ATOM 904 O O . LEU A 1 115 ? 14.810 -12.384 -1.390 1.00 90.75 115 LEU A O 1
ATOM 908 N N . VAL A 1 116 ? 13.685 -14.012 -2.452 1.00 91.88 116 VAL A N 1
A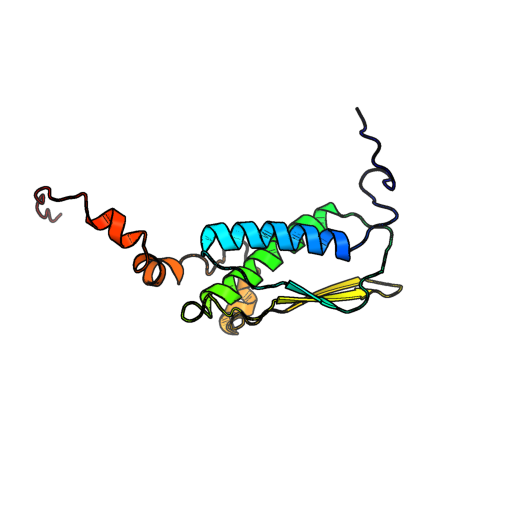TOM 909 C CA . VAL A 1 116 ? 12.500 -14.005 -1.565 1.00 91.88 116 VAL A CA 1
ATOM 910 C C . VAL A 1 116 ? 12.861 -14.120 -0.084 1.00 91.88 116 VAL A C 1
ATOM 912 O O . VAL A 1 116 ? 12.217 -13.488 0.741 1.00 91.88 116 VAL A O 1
ATOM 915 N N . GLN A 1 117 ? 13.884 -14.896 0.276 1.00 93.00 117 GLN A N 1
ATOM 916 C CA . GLN A 1 117 ? 14.296 -15.014 1.682 1.00 93.00 117 GLN A CA 1
ATOM 917 C C . GLN A 1 117 ? 15.095 -13.795 2.159 1.00 93.00 117 GLN A C 1
ATOM 919 O O . GLN A 1 117 ? 15.003 -13.414 3.320 1.00 93.00 117 GLN A O 1
ATOM 924 N N . LYS A 1 118 ? 15.830 -13.145 1.250 1.00 91.44 118 LYS A N 1
ATOM 925 C CA . LYS A 1 118 ? 16.715 -12.017 1.566 1.00 91.44 118 LYS A CA 1
ATOM 926 C C . LYS A 1 118 ? 15.968 -10.705 1.767 1.00 91.44 118 LYS A C 1
ATOM 928 O O . LYS A 1 118 ? 16.490 -9.818 2.425 1.00 91.44 118 LYS A O 1
ATOM 933 N N . VAL A 1 119 ? 14.749 -10.553 1.233 1.00 91.31 119 VAL A N 1
ATOM 934 C CA . VAL A 1 119 ? 13.987 -9.290 1.361 1.00 91.31 119 VAL A CA 1
ATOM 935 C C . VAL A 1 119 ? 13.638 -8.919 2.806 1.00 91.31 119 VAL A C 1
ATOM 937 O O . VAL A 1 119 ? 13.242 -7.784 3.053 1.00 91.31 119 VAL A O 1
ATOM 940 N N . PHE A 1 120 ? 13.780 -9.857 3.746 1.00 91.44 120 PHE A N 1
ATOM 941 C CA . PHE A 1 120 ? 13.574 -9.631 5.176 1.00 91.44 120 PHE A CA 1
ATOM 942 C C . PHE A 1 120 ? 14.870 -9.315 5.940 1.00 91.44 120 PHE A C 1
ATOM 944 O O . PHE A 1 120 ? 14.800 -8.932 7.109 1.00 91.44 120 PHE A O 1
ATOM 951 N N . ASP A 1 121 ? 16.041 -9.437 5.306 1.00 92.25 121 ASP A N 1
ATOM 952 C CA . ASP A 1 121 ? 17.317 -9.078 5.920 1.00 92.25 121 ASP A CA 1
ATOM 953 C C . ASP A 1 121 ? 17.437 -7.552 6.008 1.00 92.25 121 ASP A C 1
ATOM 955 O O . ASP A 1 121 ? 17.350 -6.852 4.999 1.00 92.25 121 ASP A O 1
ATOM 959 N N . TYR A 1 122 ? 17.701 -7.023 7.206 1.00 85.62 122 TYR A N 1
ATOM 960 C CA . TYR A 1 122 ? 17.709 -5.574 7.465 1.00 85.62 122 TYR A CA 1
ATOM 961 C C . TYR A 1 122 ? 18.603 -4.752 6.523 1.00 85.62 122 TYR A C 1
ATOM 963 O O . TYR A 1 122 ? 18.279 -3.606 6.219 1.00 85.62 122 TYR A O 1
ATOM 971 N N . SER A 1 123 ? 19.726 -5.316 6.074 1.00 90.12 123 SER A N 1
ATOM 972 C CA . SER A 1 123 ? 20.705 -4.619 5.229 1.00 90.12 123 SER A CA 1
ATOM 973 C C . SER A 1 123 ? 20.549 -4.918 3.735 1.00 90.12 123 SER A C 1
ATOM 975 O O . SER A 1 123 ? 21.318 -4.395 2.928 1.00 90.12 123 SER A O 1
ATOM 977 N N . PHE A 1 124 ? 19.604 -5.777 3.343 1.00 90.50 124 PHE A N 1
ATOM 978 C CA . PHE A 1 124 ? 19.416 -6.150 1.947 1.00 90.50 124 PHE A CA 1
ATOM 979 C C . PHE A 1 124 ? 18.530 -5.132 1.220 1.00 90.50 124 PHE A C 1
ATOM 981 O O . PHE A 1 124 ? 17.426 -4.807 1.649 1.00 90.50 124 PHE A O 1
ATOM 988 N N . THR A 1 125 ? 19.003 -4.631 0.078 1.00 88.31 125 THR A N 1
ATOM 989 C CA . THR A 1 125 ? 18.228 -3.740 -0.790 1.00 88.31 125 THR A CA 1
ATOM 990 C C . THR A 1 125 ? 18.662 -3.895 -2.240 1.00 88.31 125 THR A C 1
ATOM 992 O O . THR A 1 125 ? 19.842 -4.044 -2.539 1.00 88.31 125 THR A O 1
ATOM 995 N N . THR A 1 126 ? 17.699 -3.825 -3.156 1.00 85.31 126 THR A N 1
ATOM 996 C CA . THR A 1 126 ? 17.942 -3.744 -4.607 1.00 85.31 126 THR A CA 1
ATOM 997 C C . THR A 1 126 ? 17.942 -2.294 -5.102 1.00 85.31 126 THR A C 1
ATOM 999 O O . THR A 1 126 ? 17.872 -2.032 -6.300 1.00 85.31 126 THR A O 1
ATOM 1002 N N . SER A 1 127 ? 17.913 -1.321 -4.186 1.00 74.81 127 SER A N 1
ATOM 1003 C CA . SER A 1 127 ? 17.953 0.106 -4.523 1.00 74.81 127 SER A CA 1
ATOM 1004 C C . SER A 1 127 ? 19.350 0.483 -5.001 1.00 74.81 127 SER A C 1
ATOM 1006 O O . SER A 1 127 ? 20.315 0.231 -4.292 1.00 74.81 127 SER A O 1
ATOM 1008 N N . GLY A 1 128 ? 19.452 1.096 -6.184 1.00 66.25 128 GLY A N 1
ATOM 1009 C CA . GLY A 1 128 ? 20.719 1.572 -6.754 1.00 66.25 128 GLY A CA 1
ATOM 1010 C C . GLY A 1 128 ? 21.286 0.720 -7.892 1.00 66.25 128 GLY A C 1
ATOM 1011 O O . GLY A 1 128 ? 22.060 1.236 -8.683 1.00 66.25 128 GLY A O 1
ATOM 1012 N N . THR A 1 129 ? 20.852 -0.531 -8.070 1.00 58.75 129 THR A N 1
ATOM 1013 C CA . THR A 1 129 ? 21.375 -1.396 -9.148 1.00 58.75 129 THR A CA 1
ATOM 1014 C C . THR A 1 129 ? 20.773 -1.125 -10.532 1.00 58.75 129 THR A C 1
ATOM 1016 O O . THR A 1 129 ? 21.309 -1.605 -11.520 1.00 58.75 129 THR A O 1
ATOM 1019 N N . LEU A 1 130 ? 19.646 -0.406 -10.626 1.00 51.78 130 LEU A N 1
ATOM 1020 C CA . LEU A 1 130 ? 18.936 -0.143 -11.895 1.00 51.78 130 LEU A CA 1
ATOM 1021 C C . LEU A 1 130 ? 18.864 1.344 -12.266 1.00 51.78 130 LEU A C 1
ATOM 1023 O O . LEU A 1 130 ? 18.719 1.686 -13.439 1.00 51.78 130 LEU A O 1
ATOM 1027 N N . THR A 1 131 ? 18.926 2.233 -11.272 1.00 48.97 131 THR A N 1
ATOM 1028 C CA . THR A 1 131 ? 18.725 3.671 -11.478 1.00 48.97 131 THR A CA 1
ATOM 1029 C C . THR A 1 131 ? 19.976 4.377 -11.988 1.00 48.97 131 THR A C 1
ATOM 1031 O O . THR A 1 131 ? 19.829 5.351 -12.714 1.00 48.97 131 THR A O 1
ATOM 1034 N N . ASP A 1 132 ? 21.179 3.890 -11.669 1.00 46.53 132 ASP A N 1
ATOM 1035 C CA . ASP A 1 132 ? 22.420 4.566 -12.078 1.00 46.53 132 ASP A CA 1
ATOM 1036 C C . ASP A 1 132 ? 22.696 4.409 -13.585 1.00 46.53 132 ASP A C 1
ATOM 1038 O O . ASP A 1 132 ? 23.008 5.382 -14.265 1.00 46.53 132 ASP A O 1
ATOM 1042 N N . ASP A 1 133 ? 22.439 3.230 -14.160 1.00 47.09 133 ASP A N 1
ATOM 1043 C CA . ASP A 1 133 ? 22.748 2.975 -15.576 1.00 47.09 133 ASP A CA 1
ATOM 1044 C C . ASP A 1 133 ? 21.695 3.517 -16.561 1.00 47.09 133 ASP A C 1
ATOM 1046 O O . ASP A 1 133 ? 22.008 3.783 -17.721 1.00 47.09 133 ASP A O 1
ATOM 1050 N N . ARG A 1 134 ? 20.432 3.683 -16.135 1.00 50.88 134 ARG A N 1
ATOM 1051 C CA . ARG A 1 134 ? 19.325 4.097 -17.028 1.00 50.88 134 ARG A CA 1
ATOM 1052 C C . ARG A 1 134 ? 18.840 5.530 -16.818 1.00 50.88 134 ARG A C 1
ATOM 1054 O O . ARG A 1 134 ? 18.422 6.161 -17.784 1.00 50.88 134 ARG A O 1
ATOM 1061 N N . VAL A 1 135 ? 18.908 6.070 -15.597 1.00 47.91 135 VAL A N 1
ATOM 1062 C CA . VAL A 1 135 ? 18.476 7.457 -15.314 1.00 47.91 135 VAL A CA 1
ATOM 1063 C C . VAL A 1 135 ? 19.589 8.464 -15.626 1.00 47.91 135 VAL A C 1
ATOM 1065 O O . VAL A 1 135 ? 19.294 9.608 -15.963 1.00 47.91 135 VAL A O 1
ATOM 1068 N N . SER A 1 136 ? 20.855 8.030 -15.655 1.00 45.75 136 SER A N 1
ATOM 1069 C CA . SER A 1 136 ? 21.980 8.856 -16.128 1.00 45.75 136 SER A CA 1
ATOM 1070 C C . SER A 1 136 ? 21.819 9.315 -17.595 1.00 45.75 136 SER A C 1
ATOM 1072 O O . SER A 1 136 ? 22.376 10.332 -18.002 1.00 45.75 136 SER A O 1
ATOM 1074 N N . GLY A 1 137 ? 20.962 8.647 -18.382 1.00 46.16 137 GLY A N 1
ATOM 1075 C CA . GLY A 1 137 ? 20.637 9.028 -19.763 1.00 46.16 137 GLY A CA 1
ATOM 1076 C C . GLY A 1 137 ? 19.523 10.073 -19.949 1.00 46.16 137 GLY A C 1
ATOM 1077 O O . GLY A 1 137 ? 19.236 10.430 -21.089 1.00 46.16 137 GLY A O 1
ATOM 1078 N N . GLY A 1 138 ? 18.870 10.562 -18.886 1.00 48.94 138 GLY A N 1
ATOM 1079 C CA . GLY A 1 138 ? 17.717 11.465 -18.995 1.00 48.94 138 GLY A CA 1
ATOM 1080 C C . GLY A 1 138 ? 17.901 12.783 -18.246 1.00 48.94 138 GLY A C 1
ATOM 1081 O O . GLY A 1 138 ? 17.980 12.772 -17.025 1.00 48.94 138 GLY A O 1
ATOM 1082 N N . LEU A 1 139 ? 17.918 13.901 -18.988 1.00 47.59 139 LEU A N 1
ATOM 1083 C CA . LEU A 1 139 ? 17.894 15.331 -18.601 1.00 47.59 139 LEU A CA 1
ATOM 1084 C C . LEU A 1 139 ? 18.936 15.835 -17.571 1.00 47.59 139 LEU A C 1
ATOM 1086 O O . LEU A 1 139 ? 19.469 16.927 -17.745 1.00 47.59 139 LEU A O 1
ATOM 1090 N N . PHE A 1 140 ? 19.272 15.066 -16.536 1.00 45.16 140 PHE A N 1
ATOM 1091 C CA . PHE A 1 140 ? 20.278 15.407 -15.531 1.00 45.16 140 PHE A CA 1
ATOM 1092 C C . PHE A 1 140 ? 21.707 15.142 -16.032 1.00 45.16 140 PHE A C 1
ATOM 1094 O O . PHE A 1 140 ? 22.584 15.978 -15.829 1.00 45.16 140 PHE A O 1
ATOM 1101 N N . GLY A 1 141 ? 21.923 14.053 -16.785 1.00 40.09 141 GLY A N 1
ATOM 1102 C CA . GLY A 1 141 ? 23.226 13.733 -17.392 1.00 40.09 141 GLY A CA 1
ATOM 1103 C C . GLY A 1 141 ? 23.696 14.762 -18.428 1.00 40.09 141 GLY A C 1
ATOM 1104 O O . GLY A 1 141 ? 24.894 15.005 -18.569 1.00 40.09 141 GLY A O 1
ATOM 1105 N N . THR A 1 142 ? 22.759 15.436 -19.104 1.00 41.25 142 THR A N 1
ATOM 1106 C CA . THR A 1 142 ? 23.064 16.497 -20.078 1.00 41.25 142 THR A CA 1
ATOM 1107 C C . THR A 1 142 ? 23.528 17.794 -19.404 1.00 41.25 142 THR A C 1
ATOM 1109 O O . THR A 1 142 ? 24.373 18.482 -19.966 1.00 41.25 142 THR A O 1
ATOM 1112 N N . MET A 1 143 ? 23.053 18.116 -18.191 1.00 41.47 143 MET A N 1
ATOM 1113 C CA . MET A 1 143 ? 23.516 19.309 -17.461 1.00 41.47 143 MET A CA 1
ATOM 1114 C C . MET A 1 143 ? 24.896 19.124 -16.822 1.00 41.47 143 MET A C 1
ATOM 1116 O O . MET A 1 143 ? 25.641 20.087 -16.690 1.00 41.47 143 MET A O 1
ATOM 1120 N N . THR A 1 144 ? 25.285 17.899 -16.468 1.00 42.50 144 THR A N 1
ATOM 1121 C CA . THR A 1 144 ? 26.629 17.628 -15.927 1.00 42.50 144 THR A CA 1
ATOM 1122 C C . THR A 1 144 ? 27.720 17.547 -16.996 1.00 42.50 144 THR A C 1
ATOM 1124 O O . THR A 1 144 ? 28.895 17.472 -16.649 1.00 42.50 144 THR A O 1
ATOM 1127 N N . GLN A 1 145 ? 27.362 17.568 -18.286 1.00 39.78 145 GLN A N 1
ATOM 1128 C CA . GLN A 1 145 ? 28.326 17.470 -19.388 1.00 39.78 145 GLN A CA 1
ATOM 1129 C C . GLN A 1 145 ? 28.650 18.819 -20.054 1.00 39.78 145 GLN A C 1
ATOM 1131 O O . GLN A 1 145 ? 29.598 18.886 -20.833 1.00 39.78 145 GLN A O 1
ATOM 1136 N N . SER A 1 146 ? 27.916 19.897 -19.745 1.00 34.81 146 SER A N 1
ATOM 1137 C CA . SER A 1 146 ? 28.150 21.217 -20.353 1.00 34.81 146 SER A CA 1
ATOM 1138 C C . SER A 1 146 ? 29.194 22.088 -19.643 1.00 34.81 146 SER A C 1
ATOM 1140 O O . SER A 1 146 ? 29.656 23.044 -20.255 1.00 34.81 146 SER A O 1
ATOM 1142 N N . ASP A 1 147 ? 29.631 21.744 -18.423 1.00 39.88 147 ASP A N 1
ATOM 1143 C CA . ASP A 1 147 ? 30.428 22.660 -17.584 1.00 39.88 147 ASP A CA 1
ATOM 1144 C C . ASP A 1 147 ? 31.819 22.141 -17.166 1.00 39.88 147 ASP A C 1
ATOM 1146 O O . ASP A 1 147 ? 32.315 22.494 -16.099 1.00 39.88 147 ASP A O 1
ATOM 1150 N N . PHE A 1 148 ? 32.510 21.344 -17.991 1.00 36.03 148 PHE A N 1
ATOM 1151 C CA . PHE A 1 148 ? 33.936 21.062 -17.740 1.00 36.03 148 PHE A CA 1
ATOM 1152 C C . PHE A 1 148 ? 34.770 20.912 -19.022 1.00 36.03 148 PHE A C 1
ATOM 1154 O O . PHE A 1 148 ? 35.296 19.850 -19.347 1.00 36.03 148 PHE A O 1
ATOM 1161 N N . THR A 1 149 ? 34.959 22.014 -19.751 1.00 41.06 149 THR A N 1
ATOM 1162 C CA . THR A 1 149 ? 36.136 22.174 -20.621 1.00 41.06 149 THR A CA 1
ATOM 1163 C C . THR A 1 149 ? 37.295 22.725 -19.785 1.00 41.06 149 THR A C 1
ATOM 1165 O O . THR A 1 149 ? 37.476 23.937 -19.677 1.00 41.06 149 THR A O 1
ATOM 1168 N N . GLY A 1 150 ? 38.073 21.835 -19.169 1.00 39.97 150 GLY A N 1
ATOM 1169 C CA . GLY A 1 150 ? 39.310 22.155 -18.446 1.00 39.97 150 GLY A CA 1
ATOM 1170 C C . GLY A 1 150 ? 40.301 20.986 -18.538 1.00 39.97 150 GLY A C 1
ATOM 1171 O O . GLY A 1 150 ? 39.856 19.841 -18.601 1.00 39.97 150 GLY A O 1
ATOM 1172 N N . PRO A 1 151 ? 41.621 21.236 -18.631 1.00 36.31 151 PRO A N 1
ATOM 1173 C CA . PRO A 1 151 ? 42.574 20.256 -19.145 1.00 36.31 151 PRO A CA 1
ATOM 1174 C C . PRO A 1 151 ? 42.863 19.132 -18.142 1.00 36.31 151 PRO A C 1
ATOM 1176 O O . PRO A 1 151 ? 42.949 19.351 -16.935 1.00 36.31 151 PRO A O 1
ATOM 1179 N N . ALA A 1 152 ? 43.039 17.925 -18.680 1.00 47.62 152 ALA A N 1
ATOM 1180 C CA . ALA A 1 152 ? 43.329 16.699 -17.946 1.00 47.62 152 ALA A CA 1
ATOM 1181 C C . ALA A 1 152 ? 44.644 16.766 -17.138 1.00 47.62 152 ALA A C 1
ATOM 1183 O O . ALA A 1 152 ? 45.659 17.219 -17.675 1.00 47.62 152 ALA A O 1
ATOM 1184 N N . PRO A 1 153 ? 44.688 16.221 -15.906 1.00 36.25 153 PRO A N 1
ATOM 1185 C CA . PRO A 1 153 ? 45.921 15.798 -15.261 1.00 36.25 153 PRO A CA 1
ATOM 1186 C C . PRO A 1 153 ? 46.132 14.283 -15.421 1.00 36.25 153 PRO A C 1
ATOM 1188 O O . PRO A 1 153 ? 45.194 13.488 -15.426 1.00 36.25 153 PRO A O 1
ATOM 1191 N N . GLY A 1 154 ? 47.396 13.916 -15.618 1.00 39.62 154 GLY A N 1
ATOM 1192 C CA . GLY A 1 154 ? 47.838 12.614 -16.099 1.00 39.62 154 GLY A CA 1
ATOM 1193 C C . GLY A 1 154 ? 47.785 11.466 -15.093 1.00 39.62 154 GLY A C 1
ATOM 1194 O O . GLY A 1 154 ? 47.594 11.636 -13.891 1.00 39.62 154 GLY A O 1
ATOM 1195 N N . SER A 1 155 ? 48.000 10.273 -15.643 1.00 44.62 155 SER A N 1
ATOM 1196 C CA . SER A 1 155 ? 48.150 9.006 -14.935 1.00 44.62 155 SER A CA 1
ATOM 1197 C C . SER A 1 155 ? 49.343 9.022 -13.980 1.00 44.62 155 SER A C 1
ATOM 1199 O O . SER A 1 155 ? 50.437 9.423 -14.372 1.00 44.62 155 SER A O 1
ATOM 1201 N N . ILE A 1 156 ? 49.166 8.489 -12.770 1.00 38.09 156 ILE A N 1
ATOM 1202 C CA . ILE A 1 156 ? 50.282 8.040 -11.933 1.00 38.09 156 ILE A CA 1
ATOM 1203 C C . ILE A 1 156 ? 49.979 6.621 -11.458 1.00 38.09 156 ILE A C 1
ATOM 1205 O O . ILE A 1 156 ? 49.007 6.372 -10.749 1.00 38.09 156 ILE A O 1
ATOM 1209 N N . ALA A 1 157 ? 50.818 5.706 -11.934 1.00 39.66 157 ALA A N 1
ATOM 1210 C CA . ALA A 1 157 ? 50.965 4.349 -11.445 1.00 39.66 157 ALA A CA 1
ATOM 1211 C C . ALA A 1 157 ? 51.684 4.347 -10.086 1.00 39.66 157 ALA A C 1
ATOM 1213 O O . ALA A 1 157 ? 52.574 5.170 -9.858 1.00 39.66 157 ALA A O 1
ATOM 1214 N N . GLY A 1 158 ? 51.324 3.387 -9.236 1.00 38.00 158 GLY A N 1
ATOM 1215 C CA . GLY A 1 158 ? 51.954 3.104 -7.948 1.00 38.00 158 GLY A CA 1
ATOM 1216 C C . GLY A 1 158 ? 51.102 2.156 -7.132 1.00 38.00 158 GLY A C 1
ATOM 1217 O O . GLY A 1 158 ? 50.135 2.658 -6.524 1.00 38.00 158 GLY A O 1
#

Radius of gyration: 21.47 Å; chains: 1; bounding box: 68×39×48 Å

InterPro domains:
  IPR003594 Histidine kinase/HSP90-like ATPase domain [PF02518] (59-137)
  IPR036890 Histidine kinase/HSP90-like ATPase superfamily [G3DSA:3.30.565.10] (16-154)
  IPR036890 Histidine kinase/HSP90-like ATPase superfamily [SSF55874] (10-129)
  IPR039028 PDK/BCKDK protein kinase [PTHR11947] (2-130)

Organism: Acanthosepion pharaonis (NCBI:txid158019)

Sequence (158 aa):
MHEEKPNHVGIINVNFSPRKLIEKKAEFVRNVCLAKYGAAPNVRMNGHLNVTFPYIAPPLDYILVEILKNSMRATVESHLDNLHHLPDIVITIANNDTDFVIRVSDRGGGIPVDLVQKVFDYSFTTSGTLTDDRVSGGLFGTMTQSDFTGPAPGSIAG

Secondary structure (DSSP, 8-state):
-----TTEETTEEEEE-HHHHHHHHHHHHHHHHHHHHS----EEEEESTT--EEEEHHHHHHHHHHHHHHHHHHHHHT-GGGTTSPPPEEEEEEE-SS-EEEEEE--S----GGGTTGGGSTT---TTTTHHHHHTTSSHHHHTSSS---PPPPP---

pLDDT: mean 84.6, std 21.37, range [34.81, 98.81]